Protein AF-A0A7K2WDQ5-F1 (afdb_monomer_lite)

Radius of gyration: 12.3 Å; chains: 1; bounding box: 35×20×28 Å

Secondary structure (DSSP, 8-state):
-PPPPSS-HHHHHHHHHHHHHHTTTSSSHHHHHHHHHHHTT-S----

Foldseek 3Di:
DPDCPPAHPVNVVVLVVQLVVCVVVDPDSVVSSVVSCVVSVNDDPPD

pLDDT: mean 80.45, std 14.28, range [43.97, 92.31]

Sequence (47 aa):
MARPSRYPFELRRRAVRMVAEVRDDYPNETAALQAVADKLGIGSRET

Structure (mmCIF, N/CA/C/O backbone):
data_AF-A0A7K2WDQ5-F1
#
_entry.id   AF-A0A7K2WDQ5-F1
#
loop_
_atom_site.group_PDB
_atom_site.id
_atom_site.type_symbol
_atom_site.label_atom_id
_atom_site.label_alt_id
_atom_site.label_comp_id
_atom_site.label_asym_id
_atom_site.label_entity_id
_atom_site.label_seq_id
_atom_site.pdbx_PDB_ins_code
_atom_site.Cartn_x
_atom_site.Cartn_y
_atom_site.Cartn_z
_atom_site.occupancy
_atom_site.B_iso_or_equiv
_atom_site.auth_seq_id
_atom_site.auth_comp_id
_atom_site.auth_asym_id
_atom_site.auth_atom_id
_atom_site.pdbx_PDB_model_num
ATOM 1 N N . MET A 1 1 ? 24.880 -3.270 -18.975 1.00 48.06 1 MET A N 1
ATOM 2 C CA . MET A 1 1 ? 23.434 -3.592 -18.946 1.00 48.06 1 MET A CA 1
ATOM 3 C C . MET A 1 1 ? 22.852 -3.055 -17.650 1.00 48.06 1 MET A C 1
ATOM 5 O O . MET A 1 1 ? 23.444 -3.298 -16.605 1.00 48.06 1 MET A O 1
ATOM 9 N N . ALA A 1 2 ? 21.774 -2.266 -17.709 1.00 58.69 2 ALA A N 1
ATOM 10 C CA . ALA A 1 2 ? 21.128 -1.731 -16.511 1.00 58.69 2 ALA A CA 1
ATOM 11 C C . ALA A 1 2 ? 20.664 -2.893 -15.625 1.00 58.69 2 ALA A C 1
ATOM 13 O O . ALA A 1 2 ? 20.034 -3.833 -16.110 1.00 58.69 2 ALA A O 1
ATOM 14 N N . ARG A 1 3 ? 21.022 -2.850 -14.340 1.00 66.50 3 ARG A N 1
ATOM 15 C CA . ARG A 1 3 ? 20.587 -3.841 -13.354 1.00 66.50 3 ARG A CA 1
ATOM 16 C C . ARG A 1 3 ? 19.053 -3.868 -13.395 1.00 66.50 3 ARG A C 1
ATOM 18 O O . ARG A 1 3 ? 18.468 -2.793 -13.242 1.00 66.50 3 ARG A O 1
ATOM 25 N N . PRO A 1 4 ? 18.396 -5.018 -13.627 1.00 63.78 4 PRO A N 1
ATOM 26 C CA . PRO A 1 4 ? 16.943 -5.061 -13.595 1.00 63.78 4 PRO A CA 1
ATOM 27 C C . PRO A 1 4 ? 16.512 -4.554 -12.220 1.00 63.78 4 PRO A C 1
ATOM 29 O O . PRO A 1 4 ? 16.935 -5.086 -11.190 1.00 63.78 4 PRO A O 1
ATOM 32 N N . SER A 1 5 ? 15.770 -3.445 -12.191 1.00 67.25 5 SER A N 1
ATOM 33 C CA . SER A 1 5 ? 15.233 -2.929 -10.939 1.00 67.25 5 SER A CA 1
ATOM 34 C C . SER A 1 5 ? 14.431 -4.044 -10.285 1.00 67.25 5 SER A C 1
ATOM 36 O O . SER A 1 5 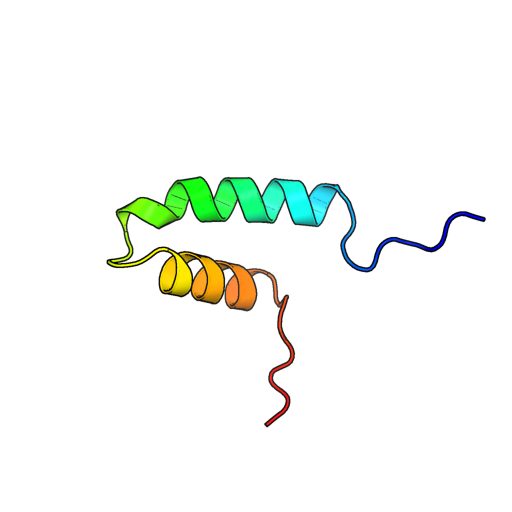? 13.589 -4.664 -10.931 1.00 67.25 5 SER A O 1
ATOM 38 N N . ARG A 1 6 ? 14.695 -4.279 -8.997 1.00 71.62 6 ARG A N 1
ATOM 39 C CA . ARG A 1 6 ? 14.057 -5.322 -8.176 1.00 71.62 6 ARG A CA 1
ATOM 40 C C . ARG A 1 6 ? 12.527 -5.288 -8.242 1.00 71.62 6 ARG A C 1
ATOM 42 O O . ARG A 1 6 ? 11.890 -6.312 -8.048 1.00 71.62 6 ARG A O 1
ATOM 49 N N . TYR A 1 7 ? 11.971 -4.130 -8.593 1.00 76.19 7 TYR A N 1
ATOM 50 C CA . TYR A 1 7 ? 10.587 -3.970 -9.001 1.00 76.19 7 TYR A CA 1
ATOM 51 C C . TYR A 1 7 ? 10.521 -3.327 -10.392 1.00 76.19 7 TYR A C 1
ATOM 53 O O . TYR A 1 7 ? 10.899 -2.157 -10.530 1.00 76.19 7 TYR A O 1
ATOM 61 N N . PRO A 1 8 ? 10.062 -4.052 -11.429 1.00 84.19 8 PRO A N 1
ATOM 62 C CA . PRO A 1 8 ? 9.868 -3.470 -12.748 1.00 84.19 8 PRO A CA 1
ATOM 63 C C . PRO A 1 8 ? 8.824 -2.348 -12.694 1.00 84.19 8 PRO A C 1
ATOM 65 O O . PRO A 1 8 ? 7.904 -2.347 -11.872 1.00 84.19 8 PRO A O 1
ATOM 68 N N . PHE A 1 9 ? 8.959 -1.371 -13.590 1.00 84.62 9 PHE A N 1
ATOM 69 C CA . PHE A 1 9 ? 8.112 -0.174 -13.609 1.00 84.62 9 PHE A CA 1
ATOM 70 C C . PHE A 1 9 ? 6.614 -0.496 -13.743 1.00 84.62 9 PHE A C 1
ATOM 72 O O . PHE A 1 9 ? 5.772 0.200 -13.174 1.00 84.62 9 PHE A O 1
ATOM 79 N N . GLU A 1 10 ? 6.280 -1.57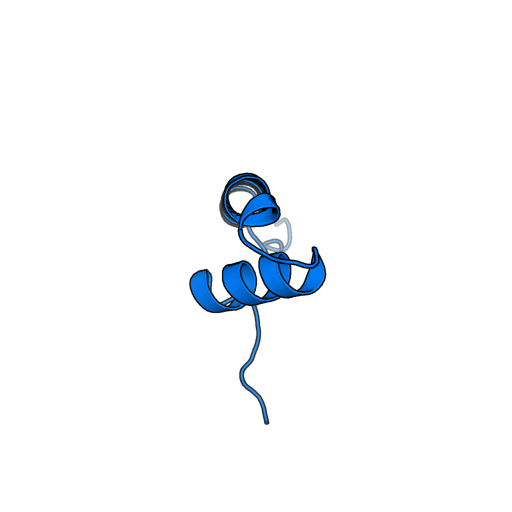3 -14.451 1.00 86.88 10 GLU A N 1
ATOM 80 C CA . GLU A 1 10 ? 4.907 -2.061 -14.600 1.00 86.88 10 GLU A CA 1
ATOM 81 C C . GLU A 1 10 ? 4.320 -2.553 -13.276 1.00 86.88 10 GLU A C 1
ATOM 83 O O . GLU A 1 10 ? 3.204 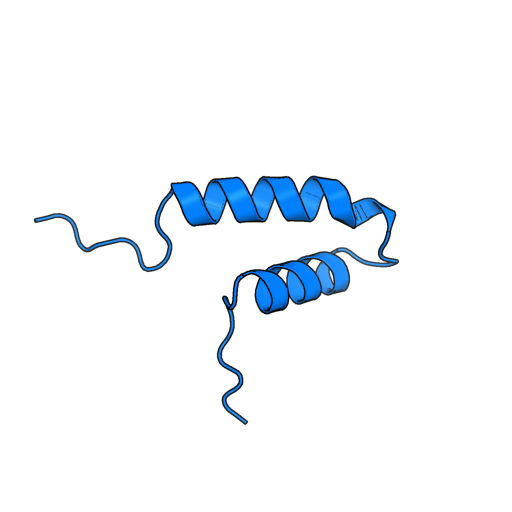-2.170 -12.923 1.00 86.88 10 GLU A O 1
ATOM 88 N N . LEU A 1 11 ? 5.099 -3.310 -12.496 1.00 87.00 11 LEU A N 1
ATOM 89 C CA . LEU A 1 11 ? 4.702 -3.755 -11.162 1.00 87.00 11 LEU A CA 1
ATOM 90 C C . LEU A 1 11 ? 4.474 -2.552 -10.243 1.00 87.00 11 LEU A C 1
ATOM 92 O O . LEU A 1 11 ? 3.458 -2.489 -9.557 1.00 87.00 11 LEU A O 1
ATOM 96 N N . ARG A 1 12 ? 5.369 -1.555 -10.289 1.00 85.69 12 ARG A N 1
ATOM 97 C CA . ARG A 1 12 ? 5.223 -0.324 -9.501 1.00 85.69 12 ARG A CA 1
ATOM 98 C C . ARG A 1 12 ? 3.953 0.441 -9.869 1.00 85.69 12 ARG A C 1
ATOM 100 O O . ARG A 1 12 ? 3.205 0.831 -8.979 1.00 85.69 12 ARG A O 1
ATOM 107 N N . ARG A 1 13 ? 3.678 0.646 -11.163 1.00 90.81 13 ARG A N 1
ATOM 108 C CA . ARG A 1 13 ? 2.450 1.332 -11.605 1.00 90.81 13 ARG A CA 1
ATOM 109 C C . ARG A 1 13 ? 1.192 0.570 -11.201 1.00 90.81 13 ARG A C 1
ATOM 111 O O . ARG A 1 13 ? 0.237 1.191 -10.742 1.00 90.81 13 ARG A O 1
ATOM 118 N N . ARG A 1 14 ? 1.203 -0.759 -11.330 1.00 91.75 14 ARG A N 1
ATOM 119 C CA . ARG A 1 14 ? 0.086 -1.610 -10.908 1.00 91.75 14 ARG A CA 1
ATOM 120 C C . ARG A 1 14 ? -0.145 -1.531 -9.398 1.00 91.75 14 ARG A C 1
ATOM 122 O O . ARG A 1 14 ? -1.290 -1.381 -8.988 1.00 91.75 14 ARG A O 1
ATOM 129 N N . ALA A 1 15 ? 0.921 -1.577 -8.599 1.00 90.19 15 ALA A N 1
ATOM 130 C CA . ALA A 1 15 ? 0.849 -1.459 -7.145 1.00 90.19 15 ALA A CA 1
ATOM 131 C C . ALA A 1 15 ? 0.266 -0.110 -6.713 1.00 90.19 15 ALA A C 1
ATOM 133 O O . ALA A 1 15 ? -0.702 -0.082 -5.964 1.00 90.19 15 ALA A O 1
ATOM 134 N N . VAL A 1 16 ? 0.785 1.000 -7.248 1.00 90.62 16 VAL A N 1
ATOM 135 C CA . VAL A 1 16 ? 0.300 2.352 -6.914 1.00 90.62 16 VAL A CA 1
ATOM 136 C C . VAL A 1 16 ? -1.176 2.521 -7.269 1.00 90.62 16 VAL A C 1
ATOM 138 O O . VAL A 1 16 ? -1.938 3.051 -6.465 1.00 90.62 16 VAL A O 1
ATOM 141 N N . ARG A 1 17 ? -1.603 2.033 -8.443 1.00 92.31 17 ARG A N 1
ATOM 142 C CA . ARG A 1 17 ? -3.017 2.085 -8.831 1.00 92.31 17 ARG A CA 1
ATOM 143 C C . ARG A 1 17 ? -3.883 1.262 -7.881 1.00 92.31 17 ARG A C 1
ATOM 145 O O . ARG A 1 17 ? -4.916 1.743 -7.449 1.00 92.31 17 ARG A O 1
ATOM 152 N N . MET A 1 18 ? -3.447 0.055 -7.530 1.00 91.69 18 MET A N 1
ATOM 153 C CA . MET A 1 18 ? -4.206 -0.813 -6.633 1.00 91.69 18 MET A CA 1
ATOM 154 C C . MET A 1 18 ? -4.333 -0.217 -5.225 1.00 91.69 18 MET A C 1
ATOM 156 O O . MET A 1 18 ? -5.422 -0.252 -4.670 1.00 91.69 18 MET A O 1
ATOM 160 N N . VAL A 1 19 ? -3.268 0.383 -4.676 1.00 90.06 19 VAL A N 1
ATOM 161 C CA . VAL A 1 19 ? -3.314 1.080 -3.374 1.00 90.06 19 VAL A CA 1
ATOM 162 C C . VAL A 1 19 ? -4.302 2.241 -3.417 1.00 90.06 19 VAL A C 1
ATOM 164 O O . VAL A 1 19 ? -5.080 2.403 -2.487 1.00 90.06 19 VAL A O 1
ATOM 167 N N . ALA A 1 20 ? -4.314 3.023 -4.500 1.00 91.88 20 ALA A N 1
ATOM 168 C CA . ALA A 1 20 ? -5.249 4.136 -4.646 1.00 91.88 20 ALA A CA 1
ATOM 169 C C . ALA A 1 20 ? -6.721 3.688 -4.681 1.00 91.88 20 ALA A C 1
ATOM 171 O O . ALA A 1 20 ? -7.573 4.409 -4.174 1.00 91.88 20 ALA A O 1
ATOM 172 N N . GLU A 1 21 ? -7.001 2.510 -5.243 1.00 91.31 21 GLU A N 1
ATOM 173 C CA . GLU A 1 21 ? -8.352 1.938 -5.315 1.00 91.31 21 GLU A CA 1
ATOM 174 C C . GLU A 1 21 ? -8.806 1.380 -3.962 1.00 91.31 21 GLU A C 1
ATOM 176 O O . GLU A 1 21 ? -9.964 1.534 -3.597 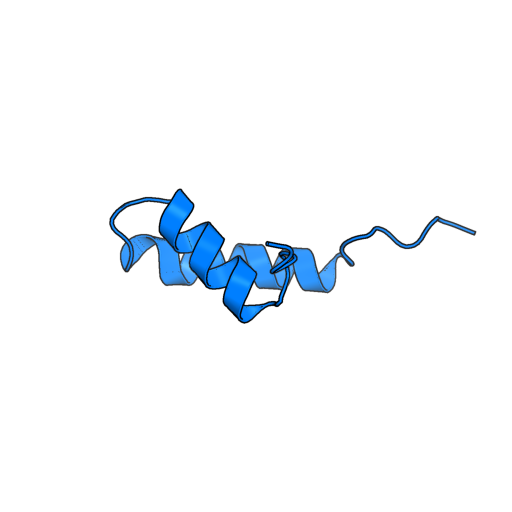1.00 91.31 21 GLU A O 1
ATOM 181 N N . VAL A 1 22 ? -7.903 0.745 -3.203 1.00 89.69 22 VAL A N 1
ATOM 182 C CA . VAL A 1 22 ? -8.269 0.113 -1.926 1.00 89.69 22 VAL A CA 1
ATOM 183 C C . VAL A 1 22 ? -8.112 1.034 -0.719 1.00 89.69 22 VAL A C 1
ATOM 185 O O . VAL A 1 22 ? -8.628 0.705 0.335 1.00 89.69 22 VAL A O 1
ATOM 188 N N . ARG A 1 23 ? -7.430 2.184 -0.823 1.00 86.88 23 ARG A N 1
ATOM 189 C CA . ARG A 1 23 ? -7.142 3.054 0.339 1.00 86.88 23 ARG A CA 1
ATOM 190 C C . ARG A 1 23 ? -8.376 3.471 1.147 1.00 86.88 23 ARG A C 1
ATOM 192 O O . ARG A 1 23 ? -8.232 3.721 2.332 1.00 86.88 23 ARG A O 1
ATOM 199 N N . ASP A 1 24 ? -9.537 3.579 0.502 1.00 88.62 24 ASP A N 1
ATOM 200 C CA . ASP A 1 24 ? -10.799 4.005 1.126 1.00 88.62 24 ASP A CA 1
ATOM 201 C C . ASP A 1 24 ? -11.490 2.853 1.880 1.00 88.62 24 ASP A C 1
ATOM 203 O O . ASP A 1 24 ? -12.250 3.073 2.815 1.00 88.62 24 ASP A O 1
ATOM 207 N N . ASP A 1 25 ? -11.161 1.611 1.511 1.00 90.81 25 ASP A N 1
ATOM 208 C CA . ASP A 1 25 ? -11.706 0.378 2.092 1.00 90.81 25 ASP A CA 1
ATOM 209 C C . ASP A 1 25 ? -10.976 -0.035 3.386 1.00 90.81 25 ASP A C 1
ATOM 211 O O . ASP A 1 25 ? -11.445 -0.893 4.132 1.00 90.81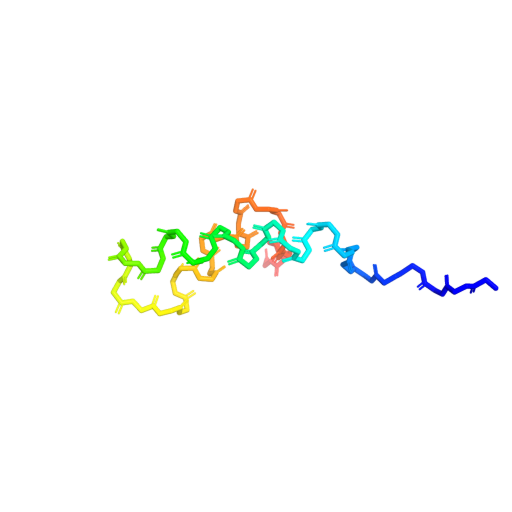 25 ASP A O 1
ATOM 215 N N . TYR A 1 26 ? -9.824 0.582 3.681 1.00 89.31 26 TYR A N 1
ATOM 216 C CA . TYR A 1 26 ? -9.016 0.269 4.859 1.00 89.31 26 TYR A CA 1
ATOM 217 C C . TYR A 1 26 ? -8.930 1.456 5.824 1.00 89.31 26 TYR A C 1
ATOM 219 O O . TYR A 1 26 ? -8.757 2.597 5.405 1.00 89.31 26 TYR A O 1
ATOM 227 N N . PRO A 1 27 ? -8.931 1.196 7.144 1.00 85.38 27 PRO A N 1
ATOM 228 C CA . PRO A 1 27 ? -8.864 2.246 8.160 1.00 85.38 27 PRO A CA 1
ATOM 229 C C . PRO A 1 27 ? -7.501 2.950 8.225 1.00 85.38 27 PRO A C 1
ATOM 231 O O . PRO A 1 27 ? -7.365 3.964 8.904 1.00 85.38 27 PRO A O 1
ATOM 234 N N . ASN A 1 28 ? -6.466 2.395 7.586 1.00 87.88 28 ASN A N 1
ATOM 235 C CA . ASN A 1 28 ? -5.137 2.990 7.543 1.00 87.88 28 ASN A CA 1
ATOM 236 C C . ASN A 1 28 ? -4.385 2.616 6.258 1.00 87.88 28 ASN A C 1
ATOM 238 O O . ASN A 1 28 ? -4.567 1.535 5.690 1.00 87.88 28 ASN A O 1
ATOM 242 N N . GLU A 1 29 ? -3.482 3.502 5.840 1.00 86.56 29 GLU A N 1
ATOM 243 C CA . GLU A 1 29 ? -2.686 3.339 4.620 1.00 86.56 29 GLU A CA 1
ATOM 244 C C . GLU A 1 29 ? -1.757 2.119 4.682 1.00 86.56 29 GLU A C 1
ATOM 246 O O . GLU A 1 29 ? -1.542 1.451 3.672 1.00 86.56 29 GLU A O 1
ATOM 251 N N . THR A 1 30 ? -1.236 1.773 5.863 1.00 87.88 30 THR A N 1
ATOM 252 C CA . THR A 1 30 ? -0.358 0.609 6.048 1.00 87.88 30 THR A CA 1
ATOM 253 C C . THR A 1 30 ? -1.085 -0.709 5.770 1.00 87.88 30 THR A C 1
ATOM 255 O O . THR A 1 30 ? -0.512 -1.598 5.146 1.00 87.88 30 THR A O 1
ATOM 258 N N . ALA A 1 31 ? -2.355 -0.831 6.155 1.00 88.50 31 ALA A N 1
ATOM 259 C CA . ALA A 1 31 ? -3.188 -2.001 5.905 1.00 88.50 31 ALA A CA 1
ATOM 260 C C . ALA A 1 31 ? -3.521 -2.135 4.414 1.00 88.50 31 ALA A C 1
ATOM 262 O O . ALA A 1 31 ? -3.391 -3.226 3.858 1.00 88.50 31 ALA A O 1
ATOM 263 N N . ALA A 1 32 ? -3.838 -1.021 3.745 1.00 90.44 32 ALA A N 1
ATOM 264 C CA . ALA A 1 32 ? -4.003 -0.986 2.292 1.00 90.44 32 ALA A CA 1
ATOM 265 C C . ALA A 1 32 ? -2.714 -1.417 1.564 1.00 90.44 32 ALA A C 1
ATOM 267 O O . ALA A 1 32 ? -2.750 -2.250 0.657 1.00 90.44 32 ALA A O 1
ATOM 268 N N . LEU A 1 33 ? -1.554 -0.905 1.992 1.00 88.25 33 LEU A N 1
ATOM 269 C CA . LEU A 1 33 ? -0.248 -1.278 1.442 1.00 88.25 33 LEU A CA 1
ATOM 270 C C . LEU A 1 33 ? 0.070 -2.762 1.663 1.00 88.25 33 LEU A C 1
ATOM 272 O O . LEU A 1 33 ? 0.516 -3.428 0.730 1.00 88.25 33 LEU A O 1
ATOM 276 N N . GLN A 1 34 ? -0.191 -3.295 2.860 1.00 88.12 34 GLN A N 1
ATOM 277 C CA . GLN A 1 34 ? 0.053 -4.698 3.200 1.00 88.12 34 GLN A CA 1
ATOM 278 C C . GLN A 1 34 ? -0.838 -5.646 2.384 1.00 88.12 34 GLN A C 1
ATOM 280 O O . GLN A 1 34 ? -0.358 -6.663 1.884 1.00 88.12 34 GLN A O 1
ATOM 285 N N . ALA A 1 35 ? -2.111 -5.290 2.190 1.00 88.94 35 ALA A N 1
ATOM 286 C CA . ALA A 1 35 ? -3.044 -6.054 1.367 1.00 88.94 35 ALA A CA 1
ATOM 287 C C . ALA A 1 35 ? -2.621 -6.078 -0.112 1.00 88.94 35 ALA A C 1
ATOM 289 O O . ALA A 1 35 ? -2.696 -7.118 -0.768 1.00 88.94 35 ALA A O 1
ATOM 290 N N . VAL A 1 36 ? -2.142 -4.950 -0.648 1.00 90.44 36 VAL A N 1
ATOM 291 C CA . VAL A 1 36 ? -1.617 -4.885 -2.023 1.00 90.44 36 VAL A CA 1
ATOM 292 C C . VAL A 1 36 ? -0.298 -5.647 -2.161 1.00 90.44 36 VAL A C 1
ATOM 294 O O . VAL A 1 36 ? -0.083 -6.315 -3.173 1.00 90.44 36 VAL A O 1
ATOM 297 N N . ALA A 1 37 ? 0.566 -5.587 -1.148 1.00 86.94 37 ALA A N 1
ATOM 298 C CA . ALA A 1 37 ? 1.810 -6.345 -1.087 1.00 86.94 37 ALA A CA 1
ATOM 299 C C . ALA A 1 37 ? 1.558 -7.864 -1.124 1.00 86.94 37 ALA A C 1
ATOM 301 O O . ALA A 1 37 ? 2.155 -8.544 -1.957 1.00 86.94 37 ALA A O 1
ATOM 302 N N . ASP A 1 38 ? 0.621 -8.382 -0.321 1.00 86.94 38 ASP A N 1
ATOM 303 C CA . ASP A 1 38 ? 0.228 -9.803 -0.339 1.00 86.94 38 ASP A CA 1
ATOM 304 C C . ASP A 1 38 ? -0.412 -10.191 -1.689 1.00 86.94 38 ASP A C 1
ATOM 306 O O . ASP A 1 38 ? 0.018 -11.157 -2.319 1.00 86.94 38 ASP A O 1
ATOM 310 N N . LYS A 1 39 ? -1.321 -9.360 -2.232 1.00 86.06 39 LYS A N 1
ATOM 311 C CA . LYS A 1 39 ? -1.939 -9.573 -3.563 1.00 86.06 39 LYS A CA 1
ATOM 312 C C . LYS A 1 39 ? -0.935 -9.634 -4.715 1.00 86.06 39 LYS A C 1
ATOM 314 O O . LYS A 1 39 ? -1.194 -10.306 -5.713 1.00 86.06 39 LYS A O 1
ATOM 319 N N . LEU A 1 40 ? 0.164 -8.888 -4.632 1.00 85.38 40 LEU A N 1
ATOM 320 C CA . LEU A 1 40 ? 1.202 -8.859 -5.665 1.00 85.38 40 LEU A CA 1
ATOM 321 C C . LEU A 1 40 ? 2.366 -9.816 -5.368 1.00 85.38 40 LEU A C 1
ATOM 323 O O . LEU A 1 40 ? 3.291 -9.892 -6.177 1.00 85.38 40 LEU A O 1
ATOM 327 N N . GLY A 1 41 ? 2.340 -10.530 -4.235 1.00 81.94 41 GLY A N 1
ATOM 328 C CA . GLY A 1 41 ? 3.452 -11.369 -3.780 1.00 81.94 41 GLY A CA 1
ATOM 329 C C . GLY A 1 41 ? 4.726 -10.569 -3.482 1.00 81.94 41 GLY A C 1
ATOM 330 O O . GLY A 1 41 ? 5.833 -11.099 -3.560 1.00 81.94 41 GLY A O 1
ATOM 331 N N . ILE A 1 42 ? 4.586 -9.272 -3.190 1.00 75.88 42 ILE A N 1
ATOM 332 C CA . ILE A 1 42 ? 5.684 -8.348 -2.912 1.00 75.88 42 ILE A CA 1
ATOM 333 C C . ILE A 1 42 ? 5.895 -8.313 -1.402 1.00 75.88 42 ILE A C 1
ATOM 335 O O . ILE A 1 42 ? 5.433 -7.417 -0.707 1.00 75.88 42 ILE A O 1
ATOM 339 N N . GLY A 1 43 ? 6.576 -9.323 -0.883 1.00 64.69 43 GLY A N 1
ATOM 340 C CA . GLY A 1 43 ? 6.829 -9.440 0.545 1.00 64.69 43 GLY A CA 1
ATOM 341 C C . GLY A 1 43 ? 7.045 -10.893 0.894 1.00 64.69 43 GLY A C 1
ATOM 342 O O . GLY A 1 43 ? 6.098 -11.674 0.909 1.00 64.69 43 GLY A O 1
ATOM 343 N N . SER A 1 44 ? 8.305 -11.251 1.133 1.00 47.78 44 SER A N 1
ATOM 344 C CA . SER A 1 44 ? 8.681 -12.518 1.744 1.00 47.78 44 SER A CA 1
ATOM 345 C C . SER A 1 44 ? 7.788 -12.786 2.955 1.00 47.78 44 SER A C 1
ATOM 347 O O . SER A 1 44 ? 7.867 -12.080 3.959 1.00 47.78 44 SER A O 1
ATOM 349 N N . ARG A 1 45 ? 6.982 -13.847 2.880 1.00 48.66 45 ARG A N 1
ATOM 350 C CA . ARG A 1 45 ? 6.677 -14.661 4.057 1.00 48.66 45 ARG A CA 1
ATOM 351 C C . ARG 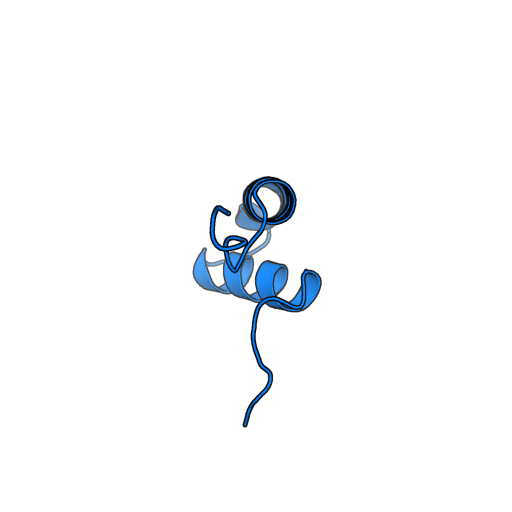A 1 45 ? 7.955 -15.430 4.386 1.00 48.66 45 ARG A C 1
ATOM 353 O O . ARG A 1 45 ? 8.105 -16.579 3.997 1.00 48.66 45 ARG A O 1
ATOM 360 N N . GLU A 1 46 ? 8.911 -14.749 5.000 1.00 43.97 46 GLU A N 1
ATOM 361 C CA . GLU A 1 46 ? 10.034 -15.388 5.678 1.00 43.97 46 GLU A CA 1
ATOM 362 C C . GLU A 1 46 ? 9.865 -15.073 7.164 1.00 43.97 46 GLU A C 1
ATOM 364 O O . GLU A 1 46 ? 10.310 -14.037 7.656 1.00 43.97 46 GLU A O 1
ATOM 369 N N . THR A 1 47 ? 9.127 -15.953 7.837 1.00 44.28 47 THR A N 1
ATOM 370 C CA . THR A 1 47 ? 9.146 -16.173 9.288 1.00 44.28 47 THR A CA 1
ATOM 371 C C . THR A 1 47 ? 9.269 -17.665 9.506 1.00 44.28 47 THR A C 1
ATOM 373 O O . THR A 1 47 ? 8.495 -18.379 8.824 1.00 44.28 47 THR A O 1
#